Protein AF-A0A920RYS7-F1 (afdb_monomer)

Secondary structure (DSSP, 8-state):
----GGGSTTS-SSTTTT--S-EEEEEEEE---TT--TT-------PPPGGGGG-SS-EEEEEEEEEETTTTTTSS-TT--S---HHHHHHHHHHHHHHHHHHTS--HHHHHHHHH--HHHHTTTSEEEEE-

Nearest PDB structures (foldseek):
  2fx5-assembly1_A  TM=6.473E-01  e=3.640E-03  Ectopseudomonas mendocina

Solvent-accessible surface area (backbone atoms only — not comparable to full-atom values): 7711 Å² total; per-residue (Å²): 118,76,78,63,58,78,77,41,96,86,48,55,97,62,68,49,70,76,55,68,56,72,43,82,46,47,52,32,78,48,32,48,65,75,89,42,49,104,86,47,94,62,90,58,66,86,68,80,59,74,51,42,67,72,39,91,26,57,35,37,39,37,43,28,66,73,26,36,70,32,31,32,20,77,42,105,42,78,81,48,87,61,70,68,33,62,68,54,50,50,52,54,51,51,53,54,48,37,49,43,33,22,73,74,65,64,32,67,66,36,38,47,43,69,72,68,46,61,42,28,70,79,46,76,70,40,28,44,63,45,70,70

Structure (mmCIF, N/CA/C/O backbone):
data_AF-A0A920RYS7-F1
#
_entry.id   AF-A0A920RYS7-F1
#
loop_
_atom_site.group_PDB
_atom_site.id
_atom_site.type_symbol
_atom_site.label_atom_id
_atom_site.label_alt_id
_atom_site.label_comp_id
_atom_site.label_asym_id
_atom_site.label_entity_id
_atom_site.label_seq_id
_atom_site.pdbx_PDB_ins_code
_atom_site.Cartn_x
_atom_site.Cartn_y
_atom_site.Cartn_z
_atom_site.occupancy
_atom_site.B_iso_or_equiv
_atom_site.auth_seq_id
_atom_site.auth_comp_id
_atom_site.auth_asym_id
_atom_site.auth_atom_id
_atom_site.pdbx_PDB_model_num
ATOM 1 N N . MET A 1 1 ? -1.080 -4.686 -7.249 1.00 57.06 1 MET A N 1
ATOM 2 C CA . MET A 1 1 ? -1.466 -3.269 -7.412 1.00 57.06 1 MET A CA 1
ATOM 3 C C . MET A 1 1 ? -2.740 -3.257 -8.242 1.00 57.06 1 MET A C 1
ATOM 5 O O . MET A 1 1 ? -2.863 -4.112 -9.114 1.00 57.06 1 MET A O 1
ATOM 9 N N . ILE A 1 2 ? -3.725 -2.423 -7.906 1.00 59.53 2 ILE A N 1
ATOM 10 C CA . ILE A 1 2 ? -5.022 -2.395 -8.606 1.00 59.53 2 ILE A CA 1
ATOM 11 C C . ILE A 1 2 ? -5.115 -1.124 -9.452 1.00 59.53 2 ILE A C 1
ATOM 13 O O . ILE A 1 2 ? -4.829 -0.033 -8.967 1.00 59.53 2 ILE A O 1
ATOM 17 N N . SER A 1 3 ? -5.498 -1.265 -10.721 1.00 54.91 3 SER A N 1
ATOM 18 C CA . SER A 1 3 ? -5.853 -0.132 -11.585 1.00 54.91 3 SER A CA 1
ATOM 19 C C . SER A 1 3 ? -7.242 0.392 -11.207 1.00 54.91 3 SER A C 1
ATOM 21 O O . SER A 1 3 ? -8.076 -0.389 -10.762 1.00 54.91 3 SER A O 1
ATOM 23 N N . ASP A 1 4 ? -7.510 1.692 -11.367 1.00 60.62 4 ASP A N 1
ATOM 24 C CA . ASP A 1 4 ? -8.789 2.288 -10.952 1.00 60.62 4 ASP A CA 1
ATOM 25 C C . ASP A 1 4 ? -9.939 1.708 -11.795 1.00 60.62 4 ASP A C 1
ATOM 27 O O . ASP A 1 4 ? -10.041 2.025 -12.989 1.00 60.62 4 ASP A O 1
ATOM 31 N N . PRO A 1 5 ? -10.828 0.889 -11.202 1.00 61.81 5 PRO A N 1
ATOM 32 C CA . PRO A 1 5 ? -11.942 0.294 -11.914 1.00 61.81 5 PRO A CA 1
ATOM 33 C C . PRO A 1 5 ? -12.896 1.350 -12.484 1.00 61.81 5 PRO A C 1
ATOM 35 O O . PRO A 1 5 ? -13.556 1.066 -13.477 1.00 61.81 5 PRO A O 1
ATOM 38 N N . GLY A 1 6 ? -12.940 2.575 -11.944 1.00 59.59 6 GLY A N 1
ATOM 39 C CA . GLY A 1 6 ? -13.743 3.673 -12.500 1.00 59.59 6 GLY A CA 1
ATOM 40 C C . GLY A 1 6 ? -13.365 4.061 -13.935 1.00 59.59 6 GLY A C 1
ATOM 41 O O . GLY A 1 6 ? -14.165 4.671 -14.639 1.00 59.59 6 GLY A O 1
ATOM 42 N N . THR A 1 7 ? -12.175 3.671 -14.399 1.00 58.53 7 THR A N 1
ATOM 43 C CA . THR A 1 7 ? -11.694 3.930 -15.766 1.00 58.53 7 THR A CA 1
ATOM 44 C C . THR A 1 7 ? -11.883 2.745 -16.721 1.00 58.53 7 THR A C 1
ATOM 46 O O . THR A 1 7 ? -11.563 2.851 -17.905 1.00 58.53 7 THR A O 1
ATOM 49 N N . MET A 1 8 ? -12.423 1.616 -16.244 1.00 60.16 8 MET A N 1
ATOM 50 C CA . MET A 1 8 ? -12.610 0.402 -17.043 1.00 60.16 8 MET A CA 1
ATOM 51 C C . MET A 1 8 ? -14.002 0.346 -17.683 1.00 60.16 8 MET A C 1
ATOM 53 O O . MET A 1 8 ? -15.018 0.519 -17.016 1.00 60.16 8 MET A O 1
ATOM 57 N N . SER A 1 9 ? -14.062 0.009 -18.975 1.00 60.16 9 SER A N 1
ATOM 58 C CA . SER A 1 9 ? -15.290 0.025 -19.794 1.00 60.16 9 SER A CA 1
ATOM 59 C C . SER A 1 9 ? -16.414 -0.893 -19.296 1.00 60.16 9 SER A C 1
ATOM 61 O O . SER A 1 9 ? -17.567 -0.703 -19.669 1.00 60.16 9 SER A O 1
ATOM 63 N N . LEU A 1 10 ? -16.075 -1.909 -18.498 1.00 64.75 10 LEU A N 1
ATOM 64 C CA . LEU A 1 10 ? -17.010 -2.911 -17.977 1.00 64.75 10 LEU A CA 1
ATOM 65 C C . LEU A 1 10 ? -17.510 -2.601 -16.560 1.00 64.75 10 LEU A C 1
ATOM 67 O O . LEU A 1 10 ? -18.340 -3.345 -16.039 1.00 64.75 10 LEU A O 1
ATOM 71 N N . MET A 1 11 ? -17.010 -1.543 -15.921 1.00 69.31 11 MET A N 1
ATOM 72 C CA . MET A 1 11 ? -17.373 -1.226 -14.544 1.00 69.31 11 MET A CA 1
ATOM 73 C C . MET A 1 11 ? -18.628 -0.345 -14.484 1.00 69.31 11 MET A C 1
ATOM 75 O O . MET A 1 11 ? -18.866 0.470 -15.378 1.00 69.31 11 MET A O 1
ATOM 79 N N . PRO A 1 12 ? -19.466 -0.505 -13.442 1.00 69.00 12 PRO A N 1
ATOM 80 C CA . PRO A 1 12 ? -20.616 0.369 -13.236 1.00 69.00 12 PRO A CA 1
ATOM 81 C C . PRO A 1 12 ? -20.157 1.816 -13.017 1.00 69.00 12 PRO A C 1
ATOM 83 O O . PRO A 1 12 ? -19.024 2.053 -12.613 1.00 69.00 12 PRO A O 1
ATOM 86 N N . LYS A 1 13 ? -21.059 2.780 -13.244 1.00 70.25 13 LYS A N 1
ATOM 87 C CA . LYS A 1 13 ? -20.764 4.226 -13.211 1.00 70.25 13 LYS A CA 1
ATOM 88 C C . LYS A 1 13 ? -20.087 4.705 -11.916 1.00 70.25 13 LYS A C 1
ATOM 90 O O . LYS A 1 13 ? -19.271 5.613 -11.978 1.00 70.25 13 LYS A O 1
ATOM 95 N N . ASP A 1 14 ? -20.393 4.068 -10.785 1.00 70.44 14 ASP A N 1
ATOM 96 C CA . ASP A 1 14 ? -19.839 4.386 -9.466 1.00 70.44 14 ASP A CA 1
ATOM 97 C C . ASP A 1 14 ? -19.391 3.089 -8.763 1.00 70.44 14 ASP A C 1
ATOM 99 O O . ASP A 1 14 ? -20.046 2.630 -7.823 1.00 70.44 14 ASP A O 1
ATOM 103 N N . PRO A 1 15 ? -18.301 2.433 -9.205 1.00 70.56 15 PRO A N 1
ATOM 104 C CA . PRO A 1 15 ? -17.975 1.076 -8.755 1.00 70.56 15 PRO A CA 1
ATOM 105 C C . PRO A 1 15 ? -17.604 1.003 -7.273 1.00 70.56 15 PRO A C 1
ATOM 107 O O . PRO A 1 15 ? -17.662 -0.058 -6.656 1.00 70.56 15 PRO A O 1
ATOM 110 N N . TRP A 1 16 ? -17.279 2.153 -6.692 1.00 73.94 16 TRP A N 1
ATOM 111 C CA . TRP A 1 16 ? -16.830 2.290 -5.321 1.00 73.94 16 TRP A CA 1
ATOM 112 C C . TRP A 1 16 ? -17.953 2.594 -4.317 1.00 73.94 16 TRP A C 1
ATO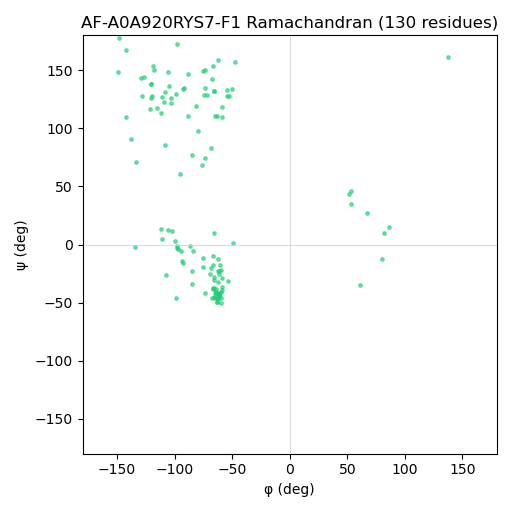M 114 O O . TRP A 1 16 ? -17.753 2.400 -3.120 1.00 73.94 16 TRP A O 1
ATOM 124 N N . ILE A 1 17 ? -19.154 2.995 -4.766 1.00 70.62 17 ILE A N 1
ATOM 125 C CA . ILE A 1 17 ? -20.268 3.397 -3.876 1.00 70.62 17 ILE A CA 1
ATOM 126 C C . ILE A 1 17 ? -20.762 2.261 -2.960 1.00 70.62 17 ILE A C 1
ATOM 128 O O . ILE A 1 17 ? -21.375 2.503 -1.922 1.00 70.62 17 ILE A O 1
ATOM 132 N N . GLY A 1 18 ? -20.511 1.008 -3.350 1.00 71.25 18 GLY A N 1
ATOM 133 C CA . GLY A 1 18 ? -20.953 -0.185 -2.628 1.00 71.25 18 GLY A CA 1
ATOM 134 C C . GLY A 1 18 ? -19.931 -0.769 -1.653 1.00 71.25 18 GLY A C 1
ATOM 135 O O . GLY A 1 18 ? -20.264 -1.721 -0.946 1.00 71.25 18 GLY A O 1
ATOM 136 N N . VAL A 1 19 ? -18.700 -0.251 -1.600 1.00 81.06 19 VAL A N 1
ATOM 137 C CA . VAL A 1 19 ? -17.637 -0.862 -0.791 1.00 81.06 19 VAL A CA 1
ATOM 138 C C . VAL A 1 19 ? -17.804 -0.466 0.673 1.00 81.06 19 VAL A C 1
ATOM 140 O O . VAL A 1 19 ? -17.390 0.605 1.093 1.00 81.06 19 VAL A O 1
ATOM 143 N N . LYS A 1 20 ? -18.420 -1.355 1.459 1.00 84.19 20 LYS A N 1
ATOM 144 C CA . LYS A 1 20 ? -18.741 -1.147 2.886 1.00 84.19 20 LYS A CA 1
ATOM 145 C C . LYS A 1 20 ? -17.792 -1.855 3.854 1.00 84.19 20 LYS A C 1
ATOM 147 O O . LYS A 1 20 ? -18.100 -1.975 5.037 1.00 84.19 20 LYS A O 1
ATOM 152 N N . ILE A 1 21 ? -16.674 -2.369 3.354 1.00 88.62 21 ILE A N 1
ATOM 153 C CA . ILE A 1 21 ? -15.676 -3.087 4.150 1.00 88.62 21 ILE A CA 1
ATOM 154 C C . ILE A 1 21 ? -14.336 -2.352 4.102 1.00 88.62 21 ILE A C 1
ATOM 156 O O . ILE A 1 21 ? -14.068 -1.652 3.118 1.00 88.62 21 ILE A O 1
ATOM 160 N N . PRO A 1 22 ? -13.485 -2.511 5.134 1.00 92.19 22 PRO A N 1
ATOM 161 C CA . PRO A 1 22 ? -12.133 -1.985 5.099 1.00 92.19 22 PRO A CA 1
ATOM 162 C C . PRO A 1 22 ? -11.434 -2.406 3.811 1.00 92.19 22 PRO A C 1
ATOM 164 O O . PRO A 1 22 ? -11.522 -3.561 3.397 1.00 92.19 22 PRO A O 1
ATOM 167 N N . THR A 1 23 ? -10.773 -1.463 3.152 1.00 90.19 23 THR A N 1
ATOM 168 C CA . THR A 1 23 ? -10.117 -1.708 1.860 1.00 90.19 23 THR A CA 1
ATOM 169 C C . THR A 1 23 ? -8.670 -1.276 1.934 1.00 90.19 23 THR A C 1
ATOM 171 O O . THR A 1 23 ? -8.367 -0.271 2.569 1.00 90.19 23 THR A O 1
ATOM 174 N N . PHE A 1 24 ? -7.799 -2.013 1.255 1.00 91.75 24 PHE A N 1
ATOM 175 C CA . PHE A 1 24 ? -6.398 -1.670 1.079 1.00 91.75 24 PHE A CA 1
ATOM 176 C C . PHE A 1 24 ? -6.097 -1.512 -0.406 1.00 91.75 24 PHE A C 1
ATOM 178 O O . PHE A 1 24 ? -6.376 -2.410 -1.202 1.00 91.75 24 PHE A O 1
ATOM 185 N N . VAL A 1 25 ? -5.509 -0.379 -0.769 1.00 87.94 25 VAL A N 1
ATOM 186 C CA . VAL A 1 25 ? -5.045 -0.087 -2.122 1.00 87.9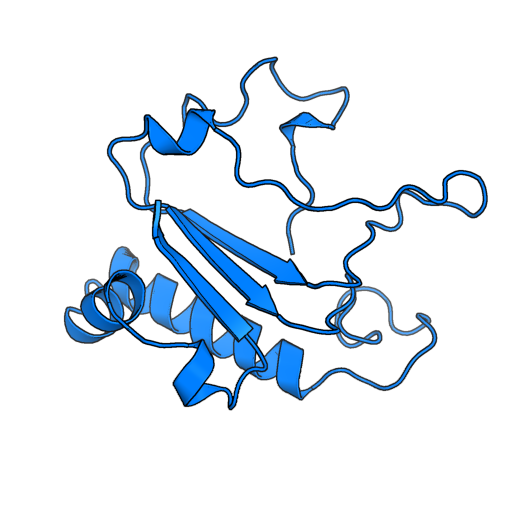4 25 VAL A CA 1
ATOM 187 C C . VAL A 1 25 ? -3.592 0.359 -2.048 1.00 87.94 25 VAL A C 1
ATOM 189 O O . VAL A 1 25 ? -3.272 1.282 -1.305 1.00 87.94 25 VAL A O 1
ATOM 192 N N . SER A 1 26 ? -2.721 -0.266 -2.840 1.00 88.94 26 SER A N 1
ATOM 193 C CA . SER A 1 26 ? -1.333 0.166 -3.017 1.00 88.94 26 SER A CA 1
ATOM 194 C C . SER A 1 26 ? -1.028 0.499 -4.477 1.00 88.94 26 SER A C 1
ATOM 196 O O . SER A 1 26 ? -1.445 -0.224 -5.388 1.00 88.94 26 SER A O 1
ATOM 198 N N . THR A 1 27 ? -0.296 1.594 -4.687 1.00 87.31 27 THR A N 1
ATOM 199 C CA . THR A 1 27 ? 0.151 2.083 -6.001 1.00 87.31 27 THR A CA 1
ATOM 200 C C . THR A 1 27 ? 1.505 2.804 -5.882 1.00 87.31 27 THR A C 1
ATOM 202 O O . THR A 1 27 ? 2.043 2.941 -4.778 1.00 87.31 27 THR A O 1
ATOM 205 N N . GLY A 1 28 ? 2.063 3.259 -7.004 1.00 86.44 28 GLY A N 1
ATOM 206 C CA . GLY A 1 28 ? 3.345 3.955 -7.063 1.00 86.44 28 GLY A CA 1
ATOM 207 C C . GLY A 1 28 ? 3.382 5.096 -8.073 1.00 86.44 28 GLY A C 1
ATOM 208 O O . GLY A 1 28 ? 2.490 5.231 -8.909 1.00 86.44 28 GLY A O 1
ATOM 209 N N . SER A 1 29 ? 4.414 5.941 -8.000 1.00 84.81 29 SER A N 1
ATOM 210 C CA . SER A 1 29 ? 4.532 7.109 -8.890 1.00 84.81 29 SER A CA 1
ATOM 211 C C . SER A 1 29 ? 4.786 6.750 -10.361 1.00 84.81 29 SER A C 1
ATOM 213 O O . SER A 1 29 ? 4.471 7.560 -11.234 1.00 84.81 29 SER A O 1
ATOM 215 N N . ASN A 1 30 ? 5.274 5.532 -10.633 1.00 81.88 30 ASN A N 1
ATOM 216 C CA . ASN A 1 30 ? 5.520 4.986 -11.971 1.00 81.88 30 ASN A CA 1
ATOM 217 C C . ASN A 1 30 ? 4.564 3.829 -12.330 1.00 81.88 30 ASN A C 1
ATOM 219 O O . ASN A 1 30 ? 4.810 3.092 -13.285 1.00 81.88 30 ASN A O 1
ATOM 223 N N . ASP A 1 31 ? 3.489 3.636 -11.559 1.00 78.69 31 ASP A N 1
ATOM 224 C CA . ASP A 1 31 ? 2.482 2.590 -11.769 1.00 78.69 31 ASP A CA 1
ATOM 225 C C . ASP A 1 31 ? 1.539 2.957 -12.924 1.00 78.69 31 ASP A C 1
ATOM 227 O O . ASP A 1 31 ? 0.360 3.260 -12.749 1.00 78.69 31 ASP A O 1
ATOM 231 N N . PHE A 1 32 ? 2.081 2.970 -14.138 1.00 69.12 32 PHE A N 1
ATOM 232 C CA . PHE A 1 32 ? 1.306 3.100 -15.361 1.00 69.12 32 PHE A CA 1
ATOM 233 C C . PHE A 1 32 ? 0.896 1.693 -15.796 1.00 69.12 32 PHE A C 1
ATOM 235 O O . PHE A 1 32 ? 1.741 0.889 -16.179 1.00 69.12 32 PHE A O 1
ATOM 242 N N . SER A 1 33 ? -0.394 1.365 -15.701 1.00 55.22 33 SER A N 1
ATOM 243 C CA . SER A 1 33 ? -0.889 0.054 -16.133 1.00 55.22 33 SER A CA 1
ATOM 244 C C . SER A 1 33 ? -0.487 -0.227 -17.587 1.00 55.22 33 SER A C 1
ATOM 246 O O . SER A 1 33 ? -0.714 0.605 -18.466 1.00 55.22 33 SER A O 1
ATOM 248 N N . GLU A 1 34 ? 0.042 -1.423 -17.854 1.00 47.25 34 GLU A N 1
ATOM 249 C CA . GLU A 1 34 ? 0.458 -1.896 -19.186 1.00 47.25 34 GLU A CA 1
ATOM 250 C C . GLU A 1 34 ? -0.708 -2.065 -20.190 1.00 47.25 34 GLU A C 1
ATOM 252 O O . GLU A 1 34 ? -0.515 -2.550 -21.303 1.00 47.25 34 GLU A O 1
ATOM 257 N N . VAL A 1 35 ? -1.928 -1.602 -19.874 1.00 46.78 35 VAL A N 1
ATOM 258 C CA . VAL A 1 35 ? -2.895 -1.250 -20.937 1.00 46.78 35 VAL A CA 1
ATOM 259 C C . VAL A 1 35 ? -2.384 -0.110 -21.827 1.00 46.78 35 VAL A C 1
ATOM 261 O O . VAL A 1 35 ? -2.891 0.073 -22.938 1.00 46.78 35 VAL A O 1
ATOM 264 N N . SER A 1 36 ? -1.316 0.585 -21.430 1.00 37.66 36 SER A N 1
ATOM 265 C CA . SER A 1 36 ? -0.425 1.272 -22.360 1.00 37.66 36 SER A CA 1
ATOM 266 C C . SER A 1 36 ? 0.466 0.275 -23.117 1.00 37.66 36 SER A C 1
ATOM 268 O O . SER A 1 36 ? 1.687 0.225 -22.991 1.00 37.66 36 SER A O 1
ATOM 270 N N . SER A 1 37 ? -0.137 -0.439 -24.072 1.00 39.59 37 SER A N 1
ATOM 271 C CA . SER A 1 37 ? 0.598 -0.731 -25.311 1.00 39.59 37 SER A CA 1
ATOM 272 C C . SER A 1 37 ? 1.249 0.573 -25.813 1.00 39.59 37 SER A C 1
ATOM 274 O O . SER A 1 37 ? 0.751 1.657 -25.498 1.00 39.59 37 SER A O 1
ATOM 276 N N . ALA A 1 38 ? 2.309 0.507 -26.627 1.00 47.03 38 ALA A N 1
ATOM 277 C CA . ALA A 1 38 ? 3.055 1.657 -27.182 1.00 47.03 38 ALA A CA 1
ATOM 278 C C . ALA A 1 38 ? 2.212 2.783 -27.855 1.00 47.03 38 ALA A C 1
ATOM 280 O O . ALA A 1 38 ? 2.753 3.749 -28.386 1.00 47.03 38 ALA A O 1
ATOM 281 N N . ARG A 1 39 ? 0.882 2.653 -27.866 1.00 42.50 39 ARG A N 1
ATOM 282 C CA . ARG A 1 39 ? -0.131 3.562 -28.388 1.00 42.50 39 ARG A CA 1
ATOM 283 C C . ARG A 1 39 ? -0.709 4.551 -27.366 1.00 42.50 39 ARG A C 1
ATOM 285 O O . ARG A 1 39 ? -1.333 5.509 -27.809 1.00 42.50 39 ARG A O 1
ATOM 292 N N . VAL A 1 40 ? -0.550 4.364 -26.047 1.00 43.69 40 VAL A N 1
ATOM 293 C CA . VAL A 1 40 ? -1.196 5.248 -25.047 1.00 43.69 40 VAL A CA 1
ATOM 294 C C . VAL A 1 40 ? -0.251 5.605 -23.899 1.00 43.69 40 VAL A C 1
ATOM 296 O O . VAL A 1 40 ? -0.216 4.934 -22.878 1.00 43.69 40 VAL A O 1
ATOM 299 N N . ASN A 1 41 ? 0.487 6.707 -24.032 1.00 43.22 41 ASN A N 1
ATOM 300 C CA . ASN A 1 41 ? 1.252 7.288 -22.927 1.00 43.22 41 ASN A CA 1
ATOM 301 C C . ASN A 1 41 ? 0.329 8.204 -22.103 1.00 43.22 41 ASN A C 1
ATOM 303 O O . ASN A 1 41 ? 0.325 9.420 -22.291 1.00 43.22 41 ASN A O 1
ATOM 307 N N . PHE A 1 42 ? -0.531 7.622 -21.264 1.00 43.12 42 PHE A N 1
ATOM 308 C CA . PHE A 1 42 ? -1.346 8.397 -20.327 1.00 43.12 42 PHE A CA 1
ATOM 309 C C . PHE A 1 42 ? -0.681 8.370 -18.951 1.00 43.12 42 PHE A C 1
ATOM 311 O O . PHE A 1 42 ? -0.391 7.277 -18.463 1.00 43.12 42 PHE A O 1
ATOM 318 N N . PRO A 1 43 ? -0.474 9.524 -18.288 1.00 47.00 43 PRO A N 1
ATOM 319 C CA . PRO A 1 43 ? -0.095 9.540 -16.886 1.00 47.00 43 PRO A CA 1
ATOM 320 C C . PRO A 1 43 ? -1.288 9.031 -16.072 1.00 47.00 43 PRO A C 1
ATOM 322 O O . PRO A 1 43 ? -2.113 9.809 -15.590 1.00 47.00 43 PRO A O 1
ATOM 325 N N . PHE A 1 44 ? -1.425 7.710 -15.972 1.00 48.28 44 PHE A N 1
ATOM 326 C CA . PHE A 1 44 ? -2.353 7.088 -15.048 1.00 48.28 44 PHE A CA 1
ATOM 327 C C . PHE A 1 44 ? -1.895 7.471 -13.643 1.00 48.28 44 PHE A C 1
ATOM 329 O O . PHE A 1 44 ? -0.822 7.088 -13.189 1.00 48.28 44 PHE A O 1
ATOM 336 N N . LYS A 1 45 ? -2.691 8.304 -12.982 1.00 52.12 45 LYS A N 1
ATOM 337 C CA . LYS A 1 45 ? -2.552 8.587 -11.560 1.00 52.12 45 LYS A CA 1
ATOM 338 C C . LYS A 1 45 ? -3.769 7.973 -10.911 1.00 52.12 45 LYS A C 1
ATOM 340 O O . LYS A 1 45 ? -4.876 8.448 -11.165 1.00 52.12 45 LYS A O 1
ATOM 345 N N . TYR A 1 46 ? -3.572 6.936 -10.103 1.00 57.50 46 TYR A N 1
ATOM 346 C CA . TYR A 1 46 ? -4.651 6.415 -9.278 1.00 57.50 46 TYR A CA 1
ATOM 347 C C . TYR A 1 46 ? -5.138 7.554 -8.376 1.00 57.50 46 TYR A C 1
ATOM 349 O O . TYR A 1 46 ? -4.416 8.022 -7.493 1.00 57.50 46 TYR A O 1
ATOM 357 N N . GLN A 1 47 ? -6.338 8.060 -8.643 1.00 59.12 47 GLN A N 1
ATOM 358 C CA . GLN A 1 47 ? -6.993 8.999 -7.748 1.00 59.12 47 GLN A CA 1
ATOM 359 C C . GLN A 1 47 ? -7.846 8.191 -6.794 1.00 59.12 47 GLN A C 1
ATOM 361 O O . GLN A 1 47 ? -8.564 7.292 -7.218 1.00 59.12 47 GLN A O 1
ATOM 366 N N . VAL A 1 48 ? -7.780 8.524 -5.507 1.00 62.66 48 VAL A N 1
ATOM 367 C CA . VAL A 1 48 ? -8.734 7.983 -4.546 1.00 62.66 48 VAL A CA 1
ATOM 368 C C . VAL A 1 48 ? -10.140 8.386 -5.004 1.00 62.66 48 VAL A C 1
ATOM 370 O O . VAL A 1 48 ? -10.412 9.591 -5.076 1.00 62.66 48 VAL A O 1
ATOM 373 N N . PRO A 1 49 ? -11.024 7.422 -5.311 1.00 67.19 49 PRO A N 1
ATOM 374 C CA . PRO A 1 49 ? -12.395 7.716 -5.699 1.00 67.19 49 PRO A CA 1
ATOM 375 C C . PRO A 1 49 ? -13.058 8.578 -4.628 1.00 67.19 49 PRO A C 1
ATOM 377 O O . PRO A 1 49 ? -13.049 8.235 -3.442 1.00 67.19 49 PRO A O 1
ATOM 380 N N . LYS A 1 50 ? -13.643 9.709 -5.029 1.00 67.75 50 LYS A N 1
ATOM 381 C CA . LYS A 1 50 ? -14.322 10.622 -4.092 1.00 67.75 50 LYS A CA 1
ATOM 382 C C . LYS A 1 50 ? -15.499 9.932 -3.404 1.00 67.75 50 LYS A C 1
ATOM 384 O O . LYS A 1 50 ? -15.889 10.303 -2.302 1.00 67.75 50 LYS A O 1
ATOM 389 N N . GLU A 1 51 ? -16.050 8.919 -4.053 1.00 67.06 51 GLU A N 1
ATOM 390 C CA . GLU A 1 51 ? -17.155 8.089 -3.603 1.00 67.06 51 GLU A CA 1
ATOM 391 C C . GLU A 1 51 ? -16.769 7.257 -2.373 1.00 67.06 51 GLU A C 1
ATOM 393 O O . GLU A 1 51 ? -17.622 7.041 -1.515 1.00 67.06 51 GLU A O 1
ATOM 398 N N . LEU A 1 52 ? -15.492 6.874 -2.220 1.00 67.62 52 LEU A N 1
ATOM 399 C CA . LEU A 1 52 ? -15.016 6.155 -1.031 1.00 67.62 52 LEU A CA 1
ATOM 400 C C . LEU A 1 52 ? -15.009 7.031 0.221 1.00 67.62 52 LEU A C 1
ATOM 402 O O . LEU A 1 52 ? -15.208 6.514 1.312 1.00 67.62 52 LEU A O 1
ATOM 406 N N . ALA A 1 53 ? -14.908 8.356 0.083 1.00 67.00 53 ALA A N 1
ATOM 407 C CA . ALA A 1 53 ? -15.045 9.270 1.221 1.00 67.00 53 ALA A CA 1
ATOM 408 C C . ALA A 1 53 ? -16.469 9.294 1.817 1.00 67.00 53 ALA A C 1
ATOM 410 O O . ALA A 1 53 ? -16.690 9.904 2.860 1.00 67.00 53 ALA A O 1
ATOM 411 N N . LYS A 1 54 ? -17.453 8.674 1.149 1.00 69.19 54 LYS A N 1
ATOM 412 C CA . LYS A 1 54 ? -18.830 8.523 1.649 1.00 69.19 54 LYS A CA 1
ATOM 413 C C . LYS A 1 54 ? -19.081 7.160 2.297 1.00 69.19 54 LYS A C 1
ATOM 415 O O . LYS A 1 54 ? -20.193 6.909 2.761 1.00 69.19 54 LYS A O 1
ATOM 420 N N . SER A 1 55 ? -18.093 6.272 2.289 1.00 75.56 55 SER A N 1
ATOM 421 C CA . SER A 1 55 ? -18.203 4.962 2.915 1.00 75.56 55 SER A CA 1
ATOM 422 C C . SER A 1 55 ? -18.139 5.063 4.436 1.00 75.56 55 SER A C 1
ATOM 424 O O . SER A 1 55 ? -17.491 5.940 4.998 1.00 75.56 55 SER A O 1
ATOM 426 N N . SER A 1 56 ? -18.808 4.131 5.114 1.00 77.94 56 SER A N 1
ATOM 427 C CA . SER A 1 56 ? -18.723 3.974 6.568 1.00 77.94 56 SER A CA 1
ATOM 428 C C . SER A 1 56 ? -17.526 3.129 7.019 1.00 77.94 56 SER A C 1
ATOM 430 O O . SER A 1 56 ? -17.336 2.948 8.221 1.00 77.94 56 SER A O 1
ATOM 432 N N . ALA A 1 57 ? -16.768 2.544 6.088 1.00 86.94 57 ALA A N 1
ATOM 433 C CA . ALA A 1 57 ? -15.600 1.721 6.382 1.00 86.94 57 ALA A CA 1
ATOM 434 C C . ALA A 1 57 ? -14.299 2.477 6.071 1.00 86.94 57 ALA A C 1
ATOM 436 O O . ALA A 1 57 ? -14.280 3.270 5.137 1.00 86.94 57 ALA A O 1
ATOM 437 N N . PRO A 1 58 ? -13.204 2.220 6.811 1.00 89.94 58 PRO A N 1
ATOM 438 C CA . PRO A 1 58 ? -11.933 2.885 6.560 1.00 89.94 58 PRO A CA 1
ATOM 439 C C . PRO A 1 58 ? -11.259 2.334 5.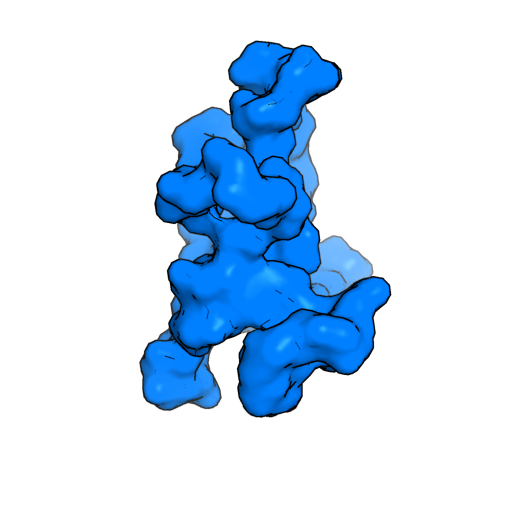299 1.00 89.94 58 PRO A C 1
ATOM 441 O O . PRO A 1 58 ? -11.043 1.123 5.168 1.00 89.94 58 PRO A O 1
ATOM 444 N N . HIS A 1 59 ? -10.859 3.224 4.399 1.00 89.12 59 HIS A N 1
ATOM 445 C CA . HIS A 1 59 ? -10.137 2.873 3.181 1.00 89.12 59 HIS A CA 1
ATOM 446 C C . HIS A 1 59 ? -8.685 3.342 3.267 1.00 89.12 59 HIS A C 1
ATOM 448 O O . HIS A 1 59 ? -8.414 4.525 3.457 1.00 89.12 59 HIS A O 1
ATOM 454 N N . HIS A 1 60 ? -7.758 2.398 3.126 1.00 91.75 60 HIS A N 1
ATOM 455 C CA . HIS A 1 60 ? -6.321 2.574 3.315 1.00 91.75 60 HIS A CA 1
ATOM 456 C C . HIS A 1 60 ? -5.618 2.648 1.971 1.00 91.75 60 HIS A C 1
ATOM 458 O O . HIS A 1 60 ? -5.743 1.739 1.148 1.00 91.75 60 HIS A O 1
ATOM 464 N N . TYR A 1 61 ? -4.847 3.709 1.773 1.00 90.06 61 TYR A N 1
ATOM 465 C CA . TYR A 1 61 ? -4.128 3.978 0.536 1.00 90.06 61 TYR A CA 1
ATOM 466 C C . TYR A 1 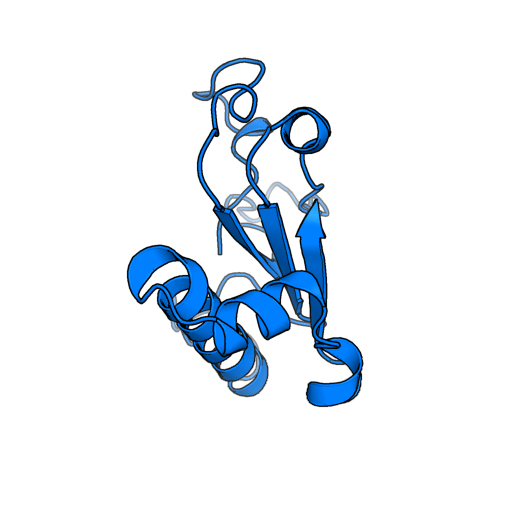61 ? -2.644 4.084 0.825 1.00 90.06 61 TYR A C 1
ATOM 468 O O . TYR A 1 61 ? -2.217 4.990 1.541 1.00 90.06 61 TYR A O 1
ATOM 476 N N . VAL A 1 62 ? -1.872 3.173 0.247 1.00 92.50 62 VAL A N 1
ATOM 477 C CA . VAL A 1 62 ? -0.414 3.181 0.295 1.00 92.50 62 VAL A CA 1
ATOM 478 C C . VAL A 1 62 ? 0.120 3.675 -1.040 1.00 92.50 62 VAL A C 1
ATOM 480 O O . VAL A 1 62 ? -0.140 3.086 -2.088 1.00 92.50 62 VAL A O 1
ATOM 483 N N . PHE A 1 63 ? 0.892 4.751 -0.997 1.00 91.50 63 PHE A N 1
ATOM 484 C CA . PHE A 1 63 ? 1.611 5.270 -2.153 1.00 91.50 63 PHE A CA 1
ATOM 485 C C . PHE A 1 63 ? 3.105 5.056 -1.947 1.00 91.50 63 PHE A C 1
ATOM 487 O O . PHE A 1 63 ? 3.627 5.464 -0.912 1.00 91.50 63 PHE A O 1
ATOM 494 N N . ILE A 1 64 ? 3.779 4.427 -2.911 1.00 93.94 64 ILE A N 1
ATOM 495 C CA . ILE A 1 64 ? 5.214 4.125 -2.855 1.00 93.94 64 ILE A CA 1
ATOM 496 C C . ILE A 1 64 ? 5.937 4.904 -3.955 1.00 93.94 64 ILE A C 1
ATOM 498 O O . ILE A 1 64 ? 5.695 4.703 -5.147 1.00 93.94 64 ILE A O 1
ATOM 502 N N . GLU A 1 65 ? 6.845 5.791 -3.565 1.00 91.94 65 GLU A N 1
ATOM 503 C CA . GLU A 1 65 ? 7.581 6.626 -4.509 1.00 91.94 65 GLU A CA 1
ATOM 504 C C . GLU A 1 65 ? 8.504 5.775 -5.393 1.00 91.94 65 GLU A C 1
ATOM 506 O O . GLU A 1 65 ? 9.248 4.916 -4.918 1.00 91.94 65 GLU A O 1
ATOM 511 N N . GLY A 1 66 ? 8.451 6.018 -6.700 1.00 88.44 66 GLY A N 1
ATOM 512 C CA . GLY A 1 66 ? 9.243 5.345 -7.725 1.00 88.44 66 GLY A CA 1
ATOM 513 C C . GLY A 1 66 ? 8.726 3.968 -8.142 1.00 88.44 66 GLY A C 1
ATOM 514 O O . GLY A 1 66 ? 9.182 3.462 -9.169 1.00 88.44 66 GLY A O 1
ATOM 515 N N . ALA A 1 67 ? 7.784 3.377 -7.398 1.00 90.12 67 ALA A N 1
ATOM 516 C CA . ALA A 1 67 ? 7.295 2.034 -7.684 1.00 90.12 67 ALA A CA 1
ATOM 517 C C . ALA A 1 67 ? 6.540 1.981 -9.021 1.00 90.12 67 ALA A C 1
ATOM 519 O O . ALA A 1 67 ? 5.678 2.825 -9.286 1.00 90.12 67 ALA A O 1
ATOM 520 N N . ASP A 1 68 ? 6.875 0.991 -9.847 1.00 84.56 68 ASP A N 1
ATOM 521 C CA . ASP A 1 68 ? 6.151 0.672 -11.080 1.00 84.56 68 ASP A CA 1
ATOM 522 C C . ASP A 1 68 ? 5.161 -0.484 -10.868 1.00 84.56 68 ASP A C 1
ATOM 524 O O . ASP A 1 68 ? 5.137 -1.119 -9.811 1.00 84.56 68 ASP A O 1
ATOM 528 N N . HIS A 1 69 ? 4.339 -0.755 -11.884 1.00 85.56 69 HIS A N 1
ATOM 529 C CA . HIS A 1 69 ? 3.272 -1.759 -11.825 1.00 85.56 69 HIS A CA 1
ATOM 530 C C . HIS A 1 69 ? 3.768 -3.182 -11.509 1.00 85.56 69 HIS A C 1
ATOM 532 O O . HIS A 1 69 ? 3.040 -3.992 -10.928 1.00 85.56 69 HIS A O 1
ATOM 538 N N . TYR A 1 70 ? 5.005 -3.491 -11.900 1.00 87.19 70 TYR A N 1
ATOM 539 C CA . TYR A 1 70 ? 5.618 -4.815 -11.813 1.00 87.19 70 TYR A CA 1
ATOM 540 C C . TYR A 1 70 ? 6.745 -4.887 -10.779 1.00 87.19 70 TYR A C 1
ATOM 542 O O . TYR A 1 70 ? 7.403 -5.922 -10.646 1.00 87.19 70 TYR A O 1
ATOM 550 N N . LEU A 1 71 ? 6.967 -3.804 -10.033 1.00 91.12 71 LEU A N 1
ATOM 551 C CA . LEU A 1 71 ? 8.038 -3.644 -9.059 1.00 91.12 71 LEU A CA 1
ATOM 552 C C . LEU A 1 71 ? 9.423 -3.944 -9.656 1.00 91.12 71 LEU A C 1
ATOM 554 O O . LEU A 1 71 ? 10.226 -4.681 -9.074 1.00 91.12 71 LEU A O 1
ATOM 558 N N . GLY A 1 72 ? 9.698 -3.405 -10.846 1.00 88.81 72 GLY A N 1
ATOM 559 C CA . GLY A 1 72 ? 10.924 -3.674 -11.601 1.00 88.81 72 GLY A CA 1
ATOM 560 C C . GLY A 1 72 ? 11.018 -5.118 -12.100 1.00 88.81 72 GLY A C 1
ATOM 561 O O . GLY A 1 72 ? 12.111 -5.655 -12.220 1.00 88.81 72 GLY A O 1
ATOM 562 N N . GLY A 1 73 ? 9.875 -5.771 -12.311 1.00 88.62 73 GLY A N 1
ATOM 563 C CA . GLY A 1 73 ? 9.767 -7.145 -12.799 1.00 88.62 73 GLY A CA 1
ATOM 564 C C . GLY A 1 73 ? 9.828 -8.240 -11.729 1.00 88.62 73 GLY A C 1
ATOM 565 O O . GLY A 1 73 ? 10.008 -9.417 -12.044 1.00 88.62 73 GLY A O 1
ATOM 566 N N . LEU A 1 74 ? 9.663 -7.873 -10.455 1.00 91.06 74 LEU A N 1
ATOM 567 C CA . LEU A 1 74 ? 9.584 -8.821 -9.338 1.00 91.06 74 LEU A CA 1
ATOM 568 C C . LEU A 1 74 ? 8.235 -9.551 -9.260 1.00 91.06 74 LEU A C 1
ATOM 570 O O . LEU A 1 74 ? 8.148 -10.600 -8.621 1.00 91.06 74 LEU A O 1
ATOM 574 N N . ILE A 1 75 ? 7.187 -9.014 -9.891 1.00 86.94 75 ILE A N 1
ATOM 575 C CA . ILE A 1 75 ? 5.863 -9.641 -9.956 1.00 86.94 75 ILE A CA 1
ATOM 576 C C . ILE A 1 75 ? 5.354 -9.703 -11.395 1.00 86.94 75 ILE A C 1
ATOM 578 O O . ILE A 1 75 ? 5.540 -8.767 -12.164 1.00 86.94 75 ILE A O 1
ATOM 582 N N . CYS A 1 76 ? 4.656 -10.791 -11.731 1.00 82.25 76 CYS A N 1
ATOM 583 C CA . CYS A 1 76 ? 3.890 -11.022 -12.968 1.00 82.25 76 CYS A CA 1
ATOM 584 C C . CYS A 1 76 ? 4.653 -10.998 -14.314 1.00 82.25 76 CYS A C 1
ATOM 586 O O . CYS A 1 76 ? 4.282 -11.759 -15.205 1.00 82.25 76 CYS A O 1
ATOM 588 N N . ARG A 1 77 ? 5.679 -10.161 -14.495 1.00 78.19 77 ARG A N 1
ATOM 589 C CA . ARG A 1 77 ? 6.442 -9.975 -15.739 1.00 78.19 77 ARG A CA 1
ATOM 590 C C . ARG A 1 77 ? 7.918 -9.766 -15.414 1.00 78.19 77 ARG A C 1
ATOM 592 O O . ARG A 1 77 ? 8.289 -8.729 -14.890 1.00 78.19 77 ARG A O 1
ATOM 599 N N . THR A 1 78 ? 8.767 -10.738 -15.732 1.00 79.25 78 THR A N 1
ATOM 600 C CA . THR A 1 78 ? 10.219 -10.661 -15.467 1.00 79.25 78 THR A CA 1
ATOM 601 C C . THR A 1 78 ? 11.009 -9.971 -16.585 1.00 79.25 78 THR A C 1
ATOM 603 O O . THR A 1 78 ? 12.228 -9.873 -16.510 1.00 79.25 78 THR A O 1
ATOM 606 N N . ASP A 1 79 ? 10.333 -9.552 -17.652 1.00 77.88 79 ASP A N 1
ATOM 607 C CA . ASP A 1 79 ? 10.878 -8.928 -18.862 1.00 77.88 79 ASP A CA 1
ATOM 608 C C . ASP A 1 79 ? 10.745 -7.394 -18.871 1.00 77.88 79 ASP A C 1
ATOM 610 O O . ASP A 1 79 ? 11.127 -6.747 -19.846 1.00 77.88 79 ASP A O 1
ATOM 614 N N . VAL A 1 80 ? 10.224 -6.803 -17.791 1.00 74.69 80 VAL A N 1
ATOM 615 C CA . VAL A 1 80 ? 10.112 -5.347 -17.640 1.00 74.69 80 VAL A CA 1
ATOM 616 C C . VAL A 1 80 ? 11.506 -4.748 -17.416 1.00 74.69 80 VAL A C 1
ATOM 618 O O . VAL A 1 80 ? 12.240 -5.214 -16.543 1.00 74.69 80 VAL A O 1
ATOM 621 N N . PRO A 1 81 ? 11.904 -3.719 -18.184 1.00 67.00 81 PRO A N 1
ATOM 622 C CA . PRO A 1 81 ? 13.204 -3.086 -18.027 1.00 67.00 81 PRO A CA 1
ATOM 623 C C . PRO A 1 81 ? 13.249 -2.220 -16.764 1.00 67.00 81 PRO A C 1
ATOM 625 O O . PRO A 1 81 ? 12.365 -1.404 -16.524 1.00 67.00 81 PRO A O 1
ATOM 628 N N . GLY A 1 82 ? 14.328 -2.337 -15.995 1.00 72.12 82 GLY A N 1
ATOM 629 C CA . GLY A 1 82 ? 14.576 -1.503 -14.820 1.00 72.12 82 GLY A CA 1
ATOM 630 C C . GLY A 1 82 ? 15.118 -2.320 -13.653 1.00 72.12 82 GLY A C 1
ATOM 631 O O . GLY A 1 82 ? 15.030 -3.546 -13.664 1.00 72.12 82 GLY A O 1
ATOM 632 N N . PRO A 1 83 ? 15.745 -1.681 -12.655 1.00 90.38 83 PRO A N 1
ATOM 633 C CA . PRO A 1 83 ? 16.263 -2.417 -11.516 1.00 90.38 83 PRO A CA 1
ATOM 634 C C . PRO A 1 83 ? 15.109 -2.996 -10.693 1.00 90.38 83 PRO A C 1
ATOM 636 O O . PRO A 1 83 ? 14.095 -2.333 -10.476 1.00 90.38 83 PRO A O 1
ATOM 639 N N . PHE A 1 84 ? 15.300 -4.208 -10.175 1.00 93.81 84 PHE A N 1
ATOM 640 C CA . PHE A 1 84 ? 14.363 -4.830 -9.243 1.00 93.81 84 PHE A CA 1
ATOM 641 C C . PHE A 1 84 ? 14.058 -3.913 -8.049 1.00 93.81 84 PHE A C 1
ATOM 643 O O . PHE A 1 84 ? 14.967 -3.461 -7.346 1.00 93.81 84 PHE A O 1
ATOM 650 N N . GLN A 1 85 ? 12.773 -3.681 -7.771 1.00 94.06 85 GLN A N 1
ATOM 651 C CA . GLN A 1 85 ? 12.319 -2.747 -6.736 1.00 94.06 85 GLN A CA 1
ATOM 652 C C . GLN A 1 85 ? 12.024 -3.468 -5.410 1.00 94.06 85 GLN A C 1
ATOM 654 O O . GLN A 1 85 ? 10.905 -3.451 -4.894 1.00 94.06 85 GLN A O 1
ATOM 659 N N . TYR A 1 86 ? 13.040 -4.115 -4.833 1.00 96.44 86 TYR A N 1
ATOM 660 C CA . TYR A 1 86 ? 12.893 -4.918 -3.607 1.00 96.44 86 TYR A CA 1
ATOM 661 C C . TYR A 1 86 ? 12.364 -4.126 -2.407 1.00 96.44 86 TYR A C 1
ATOM 663 O O . TYR A 1 86 ? 11.591 -4.650 -1.606 1.00 96.44 86 TYR A O 1
ATOM 671 N N . GLU A 1 87 ? 12.766 -2.862 -2.269 1.00 96.88 87 GLU A N 1
ATOM 672 C CA . GLU A 1 87 ? 12.290 -2.013 -1.178 1.00 96.88 87 GLU A CA 1
ATOM 673 C C . GLU A 1 87 ? 10.789 -1.730 -1.299 1.00 96.88 87 GLU A C 1
ATOM 675 O O . GLU A 1 87 ? 10.058 -1.897 -0.322 1.00 96.88 87 GLU A O 1
ATOM 680 N N . ALA A 1 88 ? 10.317 -1.389 -2.502 1.00 95.38 88 ALA A N 1
ATOM 681 C CA . ALA A 1 88 ? 8.900 -1.183 -2.772 1.00 95.38 88 ALA A CA 1
ATOM 682 C C . ALA A 1 88 ? 8.089 -2.463 -2.518 1.00 95.38 88 ALA A C 1
ATOM 684 O O . ALA A 1 88 ? 7.046 -2.410 -1.863 1.00 95.38 88 ALA A O 1
ATOM 685 N N . LEU A 1 89 ? 8.604 -3.625 -2.941 1.00 95.69 89 LEU A N 1
ATOM 686 C CA . LEU A 1 89 ? 7.988 -4.920 -2.645 1.00 95.69 89 LEU A CA 1
ATOM 687 C C . LEU A 1 89 ? 7.883 -5.168 -1.136 1.00 95.69 89 LEU A C 1
ATOM 689 O O . LEU A 1 89 ? 6.822 -5.557 -0.651 1.00 95.69 89 LEU A O 1
ATOM 693 N N . ARG A 1 90 ? 8.954 -4.905 -0.379 1.00 97.50 90 ARG A N 1
ATOM 694 C CA . ARG A 1 90 ? 8.960 -5.055 1.082 1.00 97.50 90 ARG A CA 1
ATOM 695 C C . ARG A 1 90 ? 7.935 -4.138 1.747 1.00 97.50 90 ARG A C 1
ATOM 697 O O . ARG A 1 90 ? 7.221 -4.594 2.635 1.00 97.50 90 ARG A O 1
ATOM 704 N N . ILE A 1 91 ? 7.837 -2.880 1.316 1.00 97.50 91 ILE A N 1
ATOM 705 C CA . ILE A 1 91 ? 6.850 -1.926 1.842 1.00 97.50 91 ILE A CA 1
ATOM 706 C C . ILE A 1 91 ? 5.429 -2.413 1.543 1.00 97.50 91 ILE A C 1
ATOM 708 O O . ILE A 1 91 ? 4.607 -2.484 2.458 1.00 97.50 91 ILE A O 1
ATOM 712 N N . ALA A 1 92 ? 5.139 -2.798 0.297 1.00 95.50 92 ALA A N 1
ATOM 713 C CA . ALA A 1 92 ? 3.824 -3.295 -0.103 1.00 95.50 92 ALA A CA 1
ATOM 714 C C . ALA A 1 92 ? 3.431 -4.576 0.656 1.00 95.50 92 ALA A C 1
ATOM 716 O O . ALA A 1 92 ? 2.300 -4.697 1.131 1.00 95.50 92 ALA A O 1
ATOM 717 N N . ALA A 1 93 ? 4.362 -5.518 0.819 1.00 96.50 93 ALA A N 1
ATOM 718 C CA . ALA A 1 93 ? 4.133 -6.762 1.550 1.00 96.50 93 ALA A CA 1
ATOM 719 C C . ALA A 1 93 ? 3.915 -6.522 3.052 1.00 96.50 93 ALA A C 1
ATOM 721 O O . ALA A 1 93 ? 2.965 -7.049 3.630 1.00 96.50 93 ALA A O 1
ATOM 722 N N . ALA A 1 94 ? 4.749 -5.693 3.685 1.00 97.50 94 ALA A N 1
ATOM 723 C CA . ALA A 1 94 ? 4.619 -5.388 5.107 1.00 97.50 94 ALA A CA 1
ATOM 724 C C . ALA A 1 94 ? 3.294 -4.674 5.405 1.00 97.50 94 ALA A C 1
ATOM 726 O O . ALA A 1 94 ? 2.534 -5.115 6.261 1.00 97.50 94 ALA A O 1
ATOM 727 N N . THR A 1 95 ? 2.971 -3.624 4.646 1.00 97.50 95 THR A N 1
ATOM 728 C CA . THR A 1 95 ? 1.742 -2.842 4.858 1.00 97.50 95 THR A CA 1
ATOM 729 C C . THR A 1 95 ? 0.468 -3.635 4.565 1.00 97.50 95 THR A C 1
ATOM 731 O O . THR A 1 95 ? -0.498 -3.526 5.319 1.00 97.50 95 THR A O 1
ATOM 734 N N . SER A 1 96 ? 0.458 -4.481 3.528 1.00 97.31 96 SER A N 1
ATOM 735 C CA . SER A 1 96 ? -0.679 -5.377 3.266 1.00 97.31 96 SER A CA 1
ATOM 736 C C . SER A 1 96 ? -0.859 -6.423 4.368 1.00 97.31 96 SER A C 1
ATOM 738 O O . SER A 1 96 ? -1.990 -6.693 4.771 1.00 97.31 96 SER A O 1
ATOM 740 N N . THR A 1 97 ? 0.235 -6.952 4.921 1.00 98.19 97 THR A N 1
ATOM 741 C CA . THR A 1 97 ? 0.179 -7.874 6.065 1.00 98.19 97 THR A CA 1
ATOM 742 C C . THR A 1 97 ? -0.373 -7.175 7.306 1.00 98.19 97 THR A C 1
ATOM 744 O O . THR A 1 97 ? -1.306 -7.688 7.917 1.00 98.19 97 THR A O 1
ATOM 747 N N . THR A 1 98 ? 0.097 -5.965 7.630 1.00 98.31 98 THR A N 1
ATOM 748 C CA . THR A 1 98 ? -0.442 -5.167 8.747 1.00 98.31 98 THR A CA 1
ATOM 749 C C . THR A 1 98 ? -1.936 -4.875 8.574 1.00 98.31 98 THR A C 1
ATOM 751 O O . THR A 1 98 ? -2.702 -4.963 9.531 1.00 98.31 98 THR A O 1
ATOM 754 N N . PHE A 1 99 ? -2.393 -4.586 7.352 1.00 98.38 99 PHE A N 1
ATOM 755 C CA . PHE A 1 99 ? -3.821 -4.425 7.071 1.00 98.38 99 PHE A CA 1
ATOM 756 C C . PHE A 1 99 ? -4.619 -5.711 7.349 1.00 98.38 99 PHE A C 1
ATOM 758 O O . PHE A 1 99 ? -5.681 -5.659 7.974 1.00 98.38 99 PHE A O 1
ATOM 765 N N . LEU A 1 100 ? -4.113 -6.872 6.925 1.00 98.50 100 LEU A N 1
ATOM 766 C CA . LEU A 1 100 ? -4.766 -8.156 7.188 1.00 98.50 100 LEU A CA 1
ATOM 767 C C . LEU A 1 100 ? -4.793 -8.478 8.687 1.00 98.50 100 LEU A C 1
ATOM 769 O O . LEU A 1 100 ? -5.832 -8.884 9.203 1.00 98.50 100 LEU A O 1
ATOM 773 N N . GLU A 1 101 ? -3.708 -8.234 9.417 1.00 98.62 101 GLU A N 1
ATOM 774 C CA . GLU A 1 101 ? -3.678 -8.392 10.875 1.00 98.62 101 GLU A CA 1
ATOM 775 C C . GLU A 1 101 ? -4.704 -7.487 11.568 1.00 98.62 101 GLU A C 1
ATOM 777 O O . GLU A 1 101 ? -5.406 -7.933 12.477 1.00 98.62 101 GLU A O 1
ATOM 782 N N . ALA A 1 102 ? -4.853 -6.242 11.109 1.00 98.19 102 ALA A N 1
ATOM 783 C CA . ALA A 1 102 ? -5.796 -5.283 11.675 1.00 98.19 102 ALA A CA 1
ATOM 784 C C . ALA A 1 102 ? -7.265 -5.716 11.530 1.00 98.19 102 ALA A C 1
ATOM 786 O O . ALA A 1 102 ? -8.036 -5.610 12.485 1.00 98.19 102 ALA A O 1
ATOM 787 N N . TYR A 1 103 ? -7.670 -6.172 10.339 1.00 97.19 103 TYR A N 1
ATOM 788 C CA . TYR A 1 103 ? -9.090 -6.372 10.009 1.00 97.19 103 TYR A CA 1
ATOM 789 C C . TYR A 1 103 ? -9.530 -7.835 9.937 1.00 97.19 103 TYR A C 1
ATOM 791 O O . TYR A 1 103 ? -10.700 -8.118 10.181 1.00 97.19 103 TYR A O 1
ATOM 799 N N . VAL A 1 104 ? -8.616 -8.759 9.635 1.00 97.69 104 VAL A N 1
ATOM 800 C CA . VAL A 1 104 ? -8.876 -10.209 9.644 1.00 97.69 104 VAL A CA 1
ATOM 801 C C . VAL A 1 104 ? -8.384 -10.824 10.949 1.00 97.69 104 VAL A C 1
ATOM 803 O O . VAL A 1 104 ? -9.112 -11.576 11.588 1.00 97.69 104 VAL A O 1
ATOM 806 N N . GLY A 1 105 ? -7.169 -10.467 11.373 1.00 97.75 105 GLY A N 1
ATOM 807 C CA . GLY A 1 105 ? -6.582 -10.935 12.632 1.00 97.75 105 GLY A CA 1
ATOM 808 C C . GLY A 1 105 ? -7.152 -10.261 13.885 1.00 97.75 105 GLY A C 1
ATOM 809 O O . GLY A 1 105 ? -6.891 -10.728 14.990 1.00 97.75 105 GLY A O 1
ATOM 810 N N . ASN A 1 106 ? -7.929 -9.181 13.725 1.00 97.31 106 ASN A N 1
ATOM 811 C CA . ASN A 1 106 ? -8.474 -8.360 14.812 1.00 97.31 106 ASN A CA 1
ATOM 812 C C . ASN A 1 106 ? -7.396 -7.855 15.798 1.00 97.31 106 ASN A C 1
ATOM 814 O O . ASN A 1 106 ? -7.632 -7.746 17.002 1.00 97.31 106 ASN A O 1
ATOM 818 N N . ASN A 1 107 ? -6.197 -7.557 15.290 1.00 98.56 107 ASN A N 1
ATOM 819 C CA . ASN A 1 107 ? -5.084 -7.038 16.077 1.00 98.56 107 ASN A CA 1
ATOM 820 C C . AS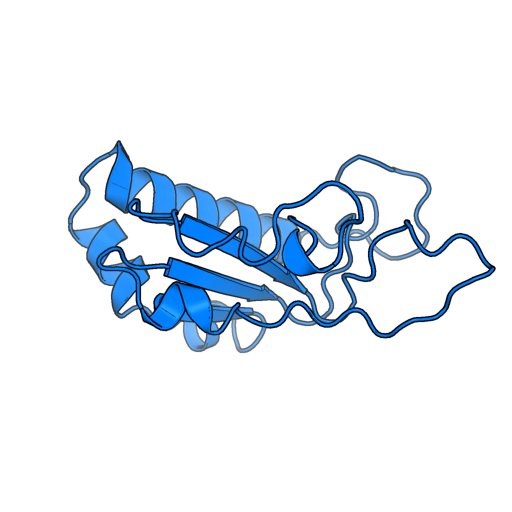N A 1 107 ? -5.234 -5.517 16.283 1.00 98.56 107 ASN A C 1
ATOM 822 O O . ASN A 1 107 ? -5.254 -4.743 15.320 1.00 98.56 107 ASN A O 1
ATOM 826 N N . SER A 1 108 ? -5.332 -5.082 17.544 1.00 98.19 108 SER A N 1
ATOM 827 C CA . SER A 1 108 ? -5.518 -3.671 17.911 1.00 98.19 108 SER A CA 1
ATOM 828 C C . SER A 1 108 ? -4.343 -2.784 17.518 1.00 98.19 108 SER A C 1
ATOM 830 O O . SER A 1 108 ? -4.563 -1.665 17.056 1.00 98.19 108 SER A O 1
ATOM 832 N N . ASP A 1 109 ? -3.119 -3.284 17.653 1.00 98.38 109 ASP A N 1
ATOM 833 C CA . ASP A 1 109 ? -1.898 -2.523 17.393 1.00 98.38 109 ASP A CA 1
ATOM 834 C C . ASP A 1 109 ? -1.715 -2.333 15.889 1.00 98.38 109 ASP A C 1
ATOM 836 O O . ASP A 1 109 ? -1.448 -1.226 15.423 1.00 98.38 109 ASP A O 1
ATOM 840 N N . ALA A 1 110 ? -1.975 -3.385 15.106 1.00 98.25 110 ALA A N 1
ATOM 841 C CA . ALA A 1 110 ? -2.005 -3.304 13.650 1.00 98.25 110 ALA A CA 1
ATOM 842 C C . ALA A 1 110 ? -3.089 -2.326 13.176 1.00 98.25 110 ALA A C 1
ATOM 844 O O . ALA A 1 110 ? -2.853 -1.501 12.293 1.00 98.25 110 ALA A O 1
ATOM 845 N N . LYS A 1 111 ? -4.273 -2.346 13.802 1.00 98.00 111 LYS A N 1
ATOM 846 C CA . LYS A 1 111 ? -5.344 -1.392 13.491 1.00 98.00 111 LYS A CA 1
ATOM 847 C C . LYS A 1 111 ? -4.947 0.044 13.826 1.00 98.00 111 LYS A C 1
ATOM 849 O O . LYS A 1 111 ? -5.215 0.944 13.031 1.00 98.00 111 LYS A O 1
ATOM 854 N N . GLN A 1 112 ? -4.286 0.265 14.960 1.00 97.50 112 GLN A N 1
ATOM 855 C CA . GLN A 1 112 ? -3.764 1.576 15.334 1.00 97.50 112 GLN A CA 1
ATOM 856 C C . GLN A 1 112 ? -2.682 2.045 14.353 1.00 97.50 112 GLN A C 1
ATOM 858 O O . GLN A 1 112 ? -2.706 3.202 13.937 1.00 97.50 112 GLN A O 1
ATOM 863 N N . ALA A 1 113 ? -1.793 1.150 13.920 1.00 97.31 113 ALA A N 1
ATOM 864 C CA . ALA A 1 113 ? -0.779 1.442 12.912 1.00 97.31 113 ALA A CA 1
ATOM 865 C C . ALA A 1 113 ? -1.404 1.824 11.561 1.00 97.31 113 ALA A C 1
ATOM 867 O O . ALA A 1 113 ? -0.974 2.800 10.953 1.00 97.31 113 ALA A O 1
ATOM 868 N N . MET A 1 114 ? -2.453 1.124 11.117 1.00 97.31 114 MET A N 1
ATOM 869 C CA . MET A 1 114 ? -3.148 1.461 9.870 1.00 97.31 114 MET A CA 1
ATOM 870 C C . MET A 1 114 ? -3.872 2.815 9.939 1.00 97.31 114 MET A C 1
ATOM 872 O O . MET A 1 114 ? -3.904 3.547 8.956 1.00 97.31 114 MET A O 1
ATOM 876 N N . LEU A 1 115 ? -4.460 3.164 11.087 1.00 95.38 115 LEU A N 1
ATOM 877 C CA . LEU A 1 115 ? -5.249 4.395 11.232 1.00 95.38 115 LEU A CA 1
ATOM 878 C C . LEU A 1 115 ? -4.403 5.636 11.546 1.00 95.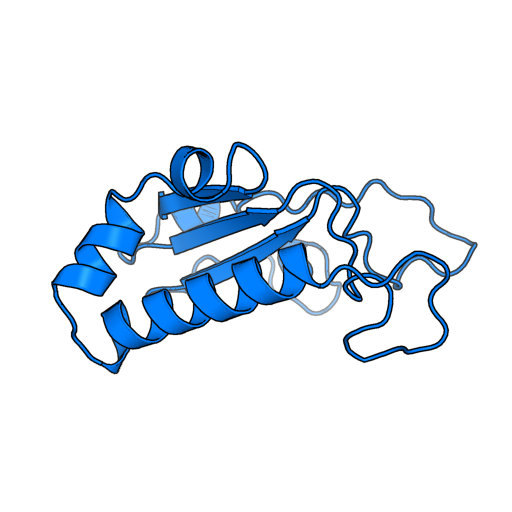38 115 LEU A C 1
ATOM 880 O O . LEU A 1 115 ? -4.760 6.737 11.132 1.00 95.38 115 LEU A O 1
ATOM 884 N N . PHE A 1 116 ? -3.313 5.470 12.297 1.00 95.44 116 PHE A N 1
ATOM 885 C CA . PHE A 1 116 ? -2.569 6.584 12.896 1.00 95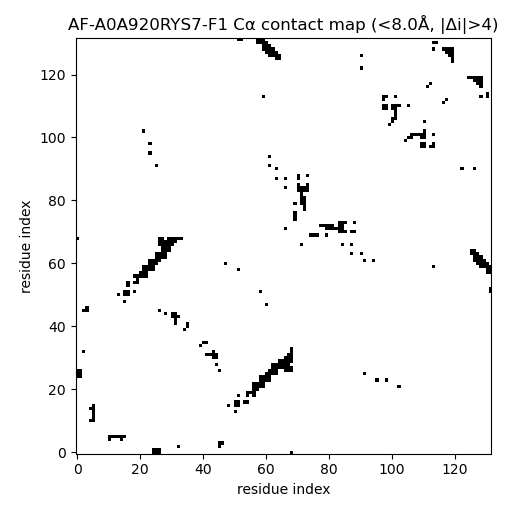.44 116 PHE A CA 1
ATOM 886 C C . PHE A 1 116 ? -1.049 6.480 12.727 1.00 95.44 116 PHE A C 1
ATOM 888 O O . PHE A 1 116 ? -0.321 7.361 13.183 1.00 95.44 116 PHE A O 1
ATOM 895 N N . GLY A 1 117 ? -0.549 5.408 12.112 1.00 94.06 117 GLY A N 1
ATOM 896 C CA . GLY A 1 117 ? 0.874 5.231 11.859 1.00 94.06 117 GLY A CA 1
ATOM 897 C C . GLY A 1 117 ? 1.415 6.242 10.850 1.00 94.06 117 GLY A C 1
ATOM 898 O O . GLY A 1 117 ? 0.701 6.738 9.979 1.00 94.06 117 GLY A O 1
ATOM 899 N N . ASN A 1 118 ? 2.714 6.523 10.950 1.00 95.94 118 ASN A N 1
ATOM 900 C CA . ASN A 1 118 ? 3.414 7.406 10.025 1.00 95.94 118 ASN A CA 1
ATOM 901 C C . ASN A 1 118 ? 4.343 6.585 9.119 1.00 95.94 118 ASN A C 1
ATOM 903 O O . ASN A 1 118 ? 5.523 6.400 9.422 1.00 95.94 118 ASN A O 1
ATOM 907 N N . LEU A 1 119 ? 3.787 6.066 8.019 1.00 96.62 119 LEU A N 1
ATOM 908 C CA . LEU A 1 119 ? 4.547 5.257 7.061 1.00 96.62 119 LEU A CA 1
ATOM 909 C C . LEU A 1 119 ? 5.684 6.057 6.405 1.00 96.62 119 LEU A C 1
ATOM 911 O O . LEU A 1 119 ? 6.742 5.490 6.141 1.00 96.62 119 LEU A O 1
ATOM 915 N N . ASP A 1 120 ? 5.495 7.364 6.219 1.00 97.19 120 ASP A N 1
ATOM 916 C CA . ASP A 1 120 ? 6.505 8.266 5.657 1.00 97.19 120 ASP A CA 1
ATOM 917 C C . ASP A 1 120 ? 7.765 8.273 6.524 1.00 97.19 120 ASP A C 1
ATOM 919 O O . ASP A 1 120 ? 8.858 7.970 6.048 1.00 97.19 120 ASP A O 1
ATOM 923 N N . LEU A 1 121 ? 7.596 8.460 7.834 1.00 97.12 121 LEU A N 1
ATOM 924 C CA . LEU A 1 121 ? 8.700 8.411 8.788 1.00 97.12 121 LEU A CA 1
ATOM 925 C C . LEU A 1 121 ? 9.379 7.031 8.819 1.00 97.12 121 LEU A C 1
ATOM 927 O O . LEU A 1 121 ? 10.605 6.944 8.765 1.00 97.12 121 LEU A O 1
ATOM 931 N N . VAL A 1 122 ? 8.592 5.950 8.881 1.00 95.94 122 VAL A N 1
ATOM 932 C CA . VAL A 1 122 ? 9.102 4.565 8.979 1.00 95.94 122 VAL A CA 1
ATOM 933 C C . VAL A 1 122 ? 9.869 4.143 7.725 1.00 95.94 122 VAL A C 1
ATOM 935 O O . VAL A 1 122 ? 10.771 3.309 7.796 1.00 95.94 122 VAL A O 1
ATOM 938 N N . THR A 1 123 ? 9.530 4.725 6.579 1.00 96.88 123 THR A N 1
ATOM 939 C CA . THR A 1 123 ? 10.154 4.418 5.289 1.00 96.88 123 THR A CA 1
ATOM 940 C C . THR A 1 123 ? 11.106 5.512 4.815 1.00 96.88 123 THR A C 1
ATOM 942 O O . THR A 1 123 ? 11.519 5.490 3.661 1.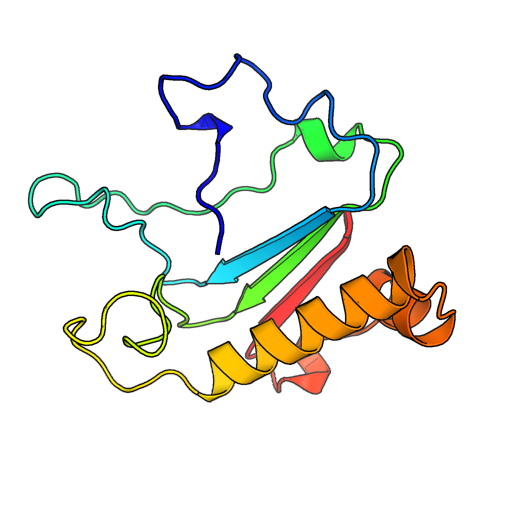00 96.88 123 THR A O 1
ATOM 945 N N . SER A 1 124 ? 11.470 6.470 5.676 1.00 96.75 124 SER A N 1
ATOM 946 C CA . SER A 1 124 ? 12.364 7.585 5.327 1.00 96.75 124 SER A CA 1
ATOM 947 C C . SER A 1 124 ? 11.924 8.340 4.060 1.00 96.75 124 SER A C 1
ATOM 949 O O . SER A 1 124 ? 12.739 8.654 3.192 1.00 96.75 124 SER A O 1
ATOM 951 N N . GLY A 1 125 ? 10.622 8.604 3.943 1.00 95.38 125 GLY A N 1
ATOM 952 C CA . GLY A 1 125 ? 10.013 9.340 2.836 1.00 95.38 125 GLY A CA 1
ATOM 953 C C . GLY A 1 125 ? 9.738 8.514 1.578 1.00 95.38 125 GLY A C 1
ATOM 954 O O . GLY A 1 125 ? 9.446 9.080 0.528 1.00 95.38 125 GLY A O 1
ATOM 955 N N . LYS A 1 126 ? 9.864 7.181 1.632 1.00 96.50 126 LYS A N 1
ATOM 956 C CA . LYS A 1 126 ? 9.644 6.311 0.462 1.00 96.50 126 LYS A CA 1
ATOM 957 C C . LYS A 1 126 ? 8.188 5.931 0.240 1.00 96.50 126 LYS A C 1
ATOM 959 O O . LYS A 1 126 ? 7.832 5.579 -0.883 1.00 96.50 126 LYS A O 1
ATOM 964 N N . ALA A 1 127 ? 7.351 5.974 1.269 1.00 96.38 127 ALA A N 1
ATOM 965 C CA . ALA A 1 127 ? 5.944 5.648 1.131 1.00 96.38 127 ALA A CA 1
ATOM 966 C C . ALA A 1 127 ? 5.060 6.415 2.108 1.00 96.38 127 ALA A C 1
ATOM 968 O O . ALA A 1 127 ? 5.440 6.670 3.243 1.00 96.38 127 ALA A O 1
ATOM 969 N N . THR A 1 128 ? 3.833 6.703 1.689 1.00 95.75 128 THR A N 1
ATOM 970 C CA . THR A 1 128 ? 2.814 7.333 2.534 1.00 95.75 128 THR A CA 1
ATOM 971 C C . THR A 1 128 ? 1.618 6.407 2.704 1.00 95.75 128 THR A C 1
ATOM 973 O O . THR A 1 128 ? 1.316 5.598 1.826 1.00 95.75 128 THR A O 1
ATOM 976 N N . LEU A 1 129 ? 0.947 6.522 3.851 1.00 94.31 129 LEU A N 1
ATOM 977 C CA . LEU A 1 129 ? -0.316 5.854 4.144 1.00 94.31 129 LEU A C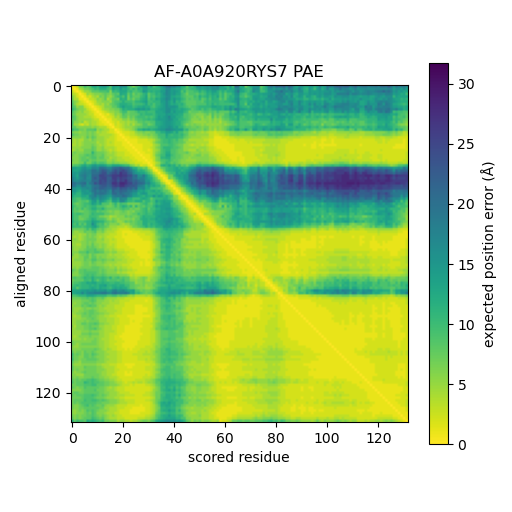A 1
ATOM 978 C C . LEU A 1 129 ? -1.365 6.924 4.440 1.00 94.31 129 LEU A C 1
ATOM 980 O O . LEU A 1 129 ? -1.161 7.772 5.307 1.00 94.31 129 LEU A O 1
ATOM 984 N N . ALA A 1 130 ? -2.488 6.871 3.736 1.00 90.69 130 ALA A N 1
ATOM 985 C CA . ALA A 1 130 ? -3.650 7.702 4.009 1.00 90.69 130 ALA A CA 1
ATOM 986 C C . ALA A 1 130 ? -4.864 6.823 4.311 1.00 90.69 130 ALA A C 1
ATOM 988 O O . ALA A 1 130 ? -5.107 5.844 3.607 1.00 90.69 130 ALA A O 1
ATOM 989 N N . THR A 1 131 ? -5.653 7.213 5.311 1.00 89.31 131 THR A N 1
ATOM 990 C CA . THR A 1 131 ? -6.985 6.641 5.553 1.00 89.31 131 THR A CA 1
ATOM 991 C C . THR A 1 131 ? -8.051 7.641 5.103 1.00 89.31 131 THR A C 1
ATOM 993 O O . THR A 1 131 ? -7.920 8.841 5.368 1.00 89.31 131 THR A O 1
ATOM 996 N N . LYS A 1 132 ? -9.087 7.164 4.408 1.00 82.50 132 LYS A N 1
ATOM 997 C CA . LYS A 1 132 ? -10.307 7.916 4.081 1.00 82.50 132 LYS A CA 1
ATOM 998 C C . LYS A 1 132 ? -11.536 7.228 4.642 1.00 82.50 132 LYS A C 1
ATOM 1000 O O . LYS A 1 132 ? -11.506 5.978 4.733 1.00 82.50 132 LYS A O 1
#

Foldseek 3Di:
DDQDCCPPPPAPVQNQLPPQEEEEEEDEQAADPVVPDVPDPDSRDDDDPPSNVVHPYKYKYKYFYPAYNCQCVVPDGVPRHDDRNVLSVVLVVVLVVLVCCVRVVVDPVSVCCLAPNAVCVVSVNGMGMDID

Sequence (132 aa):
MISDPGTMSLMPKDPWIGVKIPTFVSTGSNDFSEVSSARVNFPFKYQVPKELAKSSAPHHYVFIEGADHYLGGLICRTDVPGPFQYEALRIAAATSTTFLEAYVGNNSDAKQAMLFGNLDLVTSGKATLATK

Radius of gyration: 15.39 Å; Cα contacts (8 Å, |Δi|>4): 202; chains: 1; bounding box: 37×22×46 Å

pLDDT: mean 81.26, std 17.16, range [37.66, 98.62]

Mean predicted aligned error: 7.1 Å